Protein AF-A0A8T2IP07-F1 (afdb_monomer_lite)

pLDDT: mean 70.45, std 19.54, range [36.97, 92.62]

Structure (mmCIF, N/CA/C/O backbone):
data_AF-A0A8T2IP07-F1
#
_entry.id   AF-A0A8T2IP07-F1
#
loop_
_atom_site.group_PDB
_atom_site.id
_atom_site.type_symbol
_atom_site.label_atom_id
_atom_site.label_alt_id
_atom_site.label_comp_id
_atom_site.label_asym_id
_atom_site.label_entity_id
_atom_site.label_seq_id
_atom_site.pdbx_PDB_ins_code
_atom_site.Cartn_x
_atom_site.Cartn_y
_atom_site.Cartn_z
_atom_site.occupancy
_atom_site.B_iso_or_equiv
_atom_site.auth_seq_id
_atom_site.auth_comp_id
_atom_site.auth_asym_id
_atom_site.auth_atom_id
_atom_site.pdbx_PDB_model_num
ATOM 1 N N . MET A 1 1 ? 18.120 28.060 -35.073 1.00 44.91 1 MET A N 1
ATOM 2 C CA . MET A 1 1 ? 17.893 26.833 -34.276 1.00 44.91 1 MET A CA 1
ATOM 3 C C . MET A 1 1 ? 16.573 26.988 -33.531 1.00 44.91 1 MET A C 1
ATOM 5 O O . MET A 1 1 ? 16.529 27.730 -32.562 1.00 44.91 1 MET A O 1
ATOM 9 N N . SER A 1 2 ? 15.480 26.382 -34.005 1.00 44.22 2 SER A N 1
ATOM 10 C CA . SER A 1 2 ? 14.193 26.458 -33.293 1.00 44.22 2 SER A CA 1
ATOM 11 C C . SER A 1 2 ? 14.181 25.476 -32.127 1.00 44.22 2 SER A C 1
ATOM 13 O O . SER A 1 2 ? 14.273 24.265 -32.331 1.00 44.22 2 SER A O 1
ATOM 15 N N . ALA A 1 3 ? 14.050 25.999 -30.909 1.00 43.56 3 ALA A N 1
ATOM 16 C CA . ALA A 1 3 ? 13.814 25.207 -29.713 1.00 43.56 3 ALA A CA 1
ATOM 17 C C . ALA A 1 3 ? 12.486 24.447 -29.864 1.00 43.56 3 ALA A C 1
ATOM 19 O O . ALA A 1 3 ? 11.409 25.046 -29.919 1.00 43.56 3 ALA A O 1
ATOM 20 N N . LYS A 1 4 ? 12.551 23.113 -29.955 1.00 45.81 4 LYS A N 1
ATOM 21 C CA . LYS A 1 4 ? 11.360 22.266 -29.851 1.00 45.81 4 LYS A CA 1
ATOM 22 C C . LYS A 1 4 ? 10.812 22.426 -28.435 1.00 45.81 4 LYS A C 1
ATOM 24 O O . LYS A 1 4 ? 11.481 22.056 -27.472 1.00 45.81 4 LYS A O 1
ATOM 29 N N . ARG A 1 5 ? 9.610 22.998 -28.307 1.00 38.91 5 ARG A N 1
ATOM 30 C CA . ARG A 1 5 ? 8.894 23.042 -27.027 1.00 38.91 5 ARG A CA 1
ATOM 31 C C . ARG A 1 5 ? 8.779 21.609 -26.486 1.00 38.91 5 ARG A C 1
ATOM 33 O O . ARG A 1 5 ? 8.409 20.721 -27.259 1.00 38.91 5 ARG A O 1
ATOM 40 N N . PRO A 1 6 ? 9.113 21.362 -25.206 1.00 42.44 6 PRO A N 1
ATOM 41 C CA . PRO A 1 6 ? 8.939 20.044 -24.616 1.00 42.44 6 PRO A CA 1
ATOM 42 C C . PRO A 1 6 ? 7.466 19.626 -24.741 1.00 42.44 6 PRO A C 1
ATOM 44 O O . PRO A 1 6 ? 6.585 20.485 -24.633 1.00 42.44 6 PRO A O 1
ATOM 47 N N . PRO A 1 7 ? 7.182 18.336 -24.995 1.00 41.75 7 PRO A N 1
ATOM 48 C CA . PRO A 1 7 ? 5.811 17.862 -25.115 1.00 41.75 7 PRO A CA 1
ATOM 49 C C . PRO A 1 7 ? 5.027 18.216 -23.842 1.00 41.75 7 PRO A C 1
ATOM 51 O O . PRO A 1 7 ? 5.600 18.161 -22.745 1.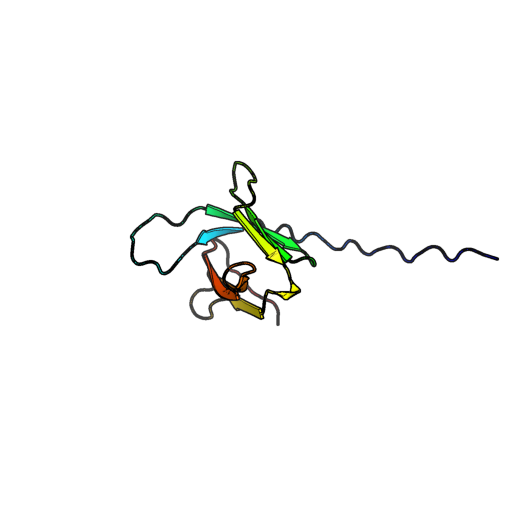00 41.75 7 PRO A O 1
ATOM 54 N N . PRO A 1 8 ? 3.733 18.572 -23.951 1.00 41.53 8 PRO A N 1
ATOM 55 C CA . PRO A 1 8 ? 2.909 18.837 -22.783 1.00 41.53 8 PRO A CA 1
ATOM 56 C C . PRO A 1 8 ? 2.932 17.591 -21.898 1.00 41.53 8 PRO A C 1
ATOM 58 O O . PRO A 1 8 ? 2.554 16.496 -22.324 1.00 41.53 8 PRO A O 1
ATOM 61 N N . ARG A 1 9 ? 3.436 17.737 -20.667 1.00 50.88 9 ARG A N 1
ATOM 62 C CA . ARG A 1 9 ? 3.369 16.667 -19.673 1.00 50.88 9 ARG A CA 1
ATOM 63 C C . ARG A 1 9 ? 1.884 16.427 -19.430 1.00 50.88 9 ARG A C 1
ATOM 65 O O . ARG A 1 9 ? 1.222 17.282 -18.848 1.00 50.88 9 ARG A O 1
ATOM 72 N N . ARG A 1 10 ? 1.359 15.300 -19.929 1.00 45.75 10 ARG A N 1
ATOM 73 C CA . ARG A 1 10 ? -0.006 14.853 -19.622 1.00 45.75 10 ARG A CA 1
ATOM 74 C C . ARG A 1 10 ? -0.193 14.959 -18.105 1.00 45.75 10 ARG A C 1
ATOM 76 O O . ARG A 1 10 ? 0.764 14.624 -17.394 1.00 45.75 10 ARG A O 1
ATOM 83 N N . PRO A 1 11 ? -1.350 15.417 -17.602 1.00 41.47 11 PRO A N 1
ATOM 84 C CA . PRO A 1 11 ? -1.594 15.417 -16.171 1.00 41.47 11 PRO A CA 1
ATOM 85 C C . PRO A 1 11 ? -1.394 13.975 -15.702 1.00 41.47 11 PRO A C 1
ATOM 87 O O . PRO A 1 11 ? -2.148 13.084 -16.082 1.00 41.47 11 PRO A O 1
ATOM 90 N N . ARG A 1 12 ? -0.305 13.711 -14.967 1.00 45.06 12 ARG A N 1
ATOM 91 C CA . ARG A 1 12 ? -0.153 12.456 -14.230 1.00 45.06 12 ARG A CA 1
ATOM 92 C C . ARG A 1 12 ? -1.137 12.609 -13.097 1.00 45.06 12 ARG A C 1
ATOM 94 O O . ARG A 1 12 ? -0.784 13.175 -12.067 1.00 45.06 12 ARG A O 1
ATOM 101 N N . THR A 1 13 ? -2.392 12.279 -13.378 1.00 40.81 13 THR A N 1
ATOM 102 C CA . THR A 1 13 ? -3.497 12.435 -12.450 1.00 40.81 13 THR A CA 1
ATOM 103 C C . THR A 1 13 ? -3.044 11.797 -11.151 1.00 40.81 13 THR A C 1
ATOM 105 O O . THR A 1 13 ? -2.725 10.610 -11.105 1.00 40.81 13 THR A O 1
ATOM 108 N N . MET A 1 14 ? -2.889 12.627 -10.125 1.00 38.34 14 MET A N 1
ATOM 109 C CA . MET A 1 14 ? -2.728 12.164 -8.764 1.00 38.34 14 MET A CA 1
ATOM 110 C C . MET A 1 14 ? -4.040 11.445 -8.487 1.00 38.34 14 MET A C 1
ATOM 112 O O . MET A 1 14 ? -5.086 12.085 -8.387 1.00 38.34 14 MET A O 1
ATOM 116 N N . ILE A 1 15 ? -4.024 10.116 -8.527 1.00 46.44 15 ILE A N 1
ATOM 117 C CA . ILE A 1 15 ? -5.192 9.334 -8.167 1.00 46.44 15 ILE A CA 1
ATOM 118 C C . ILE A 1 15 ? -5.252 9.428 -6.639 1.00 46.44 15 ILE A C 1
ATOM 120 O O . ILE A 1 15 ? -4.721 8.594 -5.909 1.00 46.44 15 ILE A O 1
ATOM 124 N N . ASN A 1 16 ? -5.829 10.530 -6.156 1.00 36.97 16 ASN A N 1
ATOM 125 C CA . ASN A 1 16 ? -6.137 10.743 -4.748 1.00 36.97 16 ASN A CA 1
ATOM 126 C C . ASN A 1 16 ? -7.334 9.856 -4.401 1.00 36.97 16 ASN A C 1
ATOM 128 O O . ASN A 1 16 ? -8.471 10.308 -4.301 1.00 36.97 16 ASN A O 1
ATOM 132 N N . ILE A 1 17 ? -7.071 8.556 -4.293 1.00 49.59 17 ILE A N 1
ATOM 133 C CA . ILE A 1 17 ? -8.010 7.579 -3.760 1.00 49.59 17 ILE A CA 1
ATOM 134 C C . ILE A 1 17 ? -7.902 7.654 -2.234 1.00 49.59 17 ILE A C 1
ATOM 136 O O . ILE A 1 17 ? -7.147 6.924 -1.603 1.00 49.59 17 ILE A O 1
ATOM 140 N N . THR A 1 18 ? -8.658 8.572 -1.630 1.00 41.03 18 THR A N 1
ATOM 141 C CA . THR A 1 18 ? -8.853 8.603 -0.176 1.00 41.03 18 THR A CA 1
ATOM 142 C C . THR A 1 18 ? -9.772 7.447 0.204 1.00 41.03 18 THR A C 1
ATOM 144 O O . THR A 1 18 ? -10.994 7.584 0.231 1.00 41.03 18 THR A O 1
ATOM 147 N N . LEU A 1 19 ? -9.190 6.282 0.461 1.00 50.09 19 LEU A N 1
ATOM 148 C CA . LEU A 1 19 ? -9.900 5.186 1.109 1.00 50.09 19 LEU A CA 1
ATOM 149 C C . LEU A 1 19 ? -9.591 5.275 2.590 1.00 50.09 19 LEU A C 1
ATOM 151 O O . LEU A 1 19 ? -8.427 5.367 2.965 1.00 50.09 19 LEU A O 1
ATOM 155 N N . VAL A 1 20 ? -10.647 5.253 3.395 1.00 46.81 20 VAL A N 1
ATOM 156 C CA . VAL A 1 20 ? -10.576 5.089 4.839 1.00 46.81 20 VAL A CA 1
ATOM 157 C C . VAL A 1 20 ? -10.740 3.607 5.114 1.00 46.81 20 VAL A C 1
ATOM 159 O O . VAL A 1 20 ? -11.812 3.059 4.877 1.00 46.81 20 VAL A O 1
ATOM 162 N N . ILE A 1 21 ? -9.653 2.966 5.523 1.00 50.50 21 ILE A N 1
ATOM 163 C CA . ILE A 1 21 ? -9.515 1.511 5.439 1.00 50.50 21 ILE A CA 1
ATOM 164 C C . ILE A 1 21 ? -8.934 0.961 6.732 1.00 50.50 21 ILE A C 1
ATOM 166 O O . ILE A 1 21 ? -7.994 1.540 7.274 1.00 50.50 21 ILE A O 1
ATOM 170 N N . GLY A 1 22 ? -9.513 -0.127 7.240 1.00 45.12 22 GLY A N 1
ATOM 171 C CA . GLY A 1 22 ? -9.015 -0.799 8.438 1.00 45.12 22 GLY A CA 1
ATOM 172 C C . GLY A 1 22 ? -7.737 -1.580 8.136 1.00 45.12 22 GLY A C 1
ATOM 173 O O . GLY A 1 22 ? -7.729 -2.412 7.230 1.00 45.12 22 GLY A O 1
ATOM 174 N N . TRP A 1 23 ? -6.656 -1.324 8.878 1.00 47.09 23 TRP A N 1
ATOM 175 C CA . TRP A 1 23 ? -5.408 -2.083 8.753 1.00 47.09 23 TRP A CA 1
ATOM 176 C C . TRP A 1 23 ? -5.443 -3.350 9.616 1.00 47.09 23 TRP A C 1
ATOM 178 O O . TRP A 1 23 ? -5.300 -3.282 10.837 1.00 47.09 23 TRP A O 1
ATOM 188 N N . HIS A 1 24 ? -5.607 -4.518 8.990 1.00 45.22 24 HIS A N 1
ATOM 189 C CA . HIS A 1 24 ? -5.396 -5.804 9.659 1.00 45.22 24 HIS A CA 1
ATOM 190 C C . HIS A 1 24 ? -3.908 -6.170 9.607 1.00 45.22 24 HIS A C 1
ATOM 192 O O . HIS A 1 24 ? -3.440 -6.842 8.688 1.00 45.22 24 HIS A O 1
ATOM 198 N N . ILE A 1 25 ? -3.146 -5.768 10.624 1.00 48.34 25 ILE A N 1
ATOM 199 C CA . ILE A 1 25 ? -1.897 -6.467 10.928 1.00 48.34 25 ILE A CA 1
ATOM 200 C C . ILE A 1 25 ? -2.317 -7.794 11.554 1.00 48.34 25 ILE A C 1
ATOM 202 O O . ILE A 1 25 ? -2.963 -7.797 12.600 1.00 48.34 25 ILE A O 1
ATOM 206 N N . LYS A 1 26 ? -1.941 -8.940 10.977 1.00 42.53 26 LYS A N 1
ATOM 207 C CA . LYS A 1 26 ? -1.919 -10.197 11.743 1.00 42.53 26 LYS A CA 1
ATOM 208 C C . LYS A 1 26 ? -0.813 -10.105 12.807 1.00 42.53 26 LYS A C 1
ATOM 210 O O . LYS A 1 26 ? 0.256 -10.685 12.670 1.00 42.53 26 LYS A O 1
ATOM 215 N N . LYS A 1 27 ? -1.077 -9.341 13.864 1.00 40.75 27 LYS A N 1
ATOM 216 C CA . LYS A 1 27 ? -0.595 -9.580 15.220 1.00 40.75 27 LYS A CA 1
ATOM 217 C C . LYS A 1 27 ? -1.853 -9.868 16.026 1.00 40.75 27 LYS A C 1
ATOM 219 O O . LYS A 1 27 ? -2.838 -9.149 15.929 1.00 40.75 27 LYS A O 1
ATOM 224 N N . SER A 1 28 ? -1.852 -10.990 16.716 1.00 36.97 28 SER A N 1
ATOM 225 C CA . SER A 1 28 ? -2.952 -11.537 17.504 1.00 36.97 28 SER A CA 1
ATOM 226 C C . SER A 1 28 ? -3.270 -10.690 18.743 1.00 36.97 28 SER A C 1
ATOM 228 O O . SER A 1 28 ? -3.163 -11.184 19.858 1.00 36.97 28 SER A O 1
ATOM 230 N N . GLU A 1 29 ? -3.637 -9.422 18.579 1.00 39.50 29 GLU A N 1
ATOM 231 C CA . GLU A 1 29 ? -4.065 -8.550 19.675 1.00 39.50 29 GLU A CA 1
ATOM 232 C C . GLU A 1 29 ? -5.233 -7.699 19.171 1.00 39.50 29 GLU A C 1
ATOM 234 O O . GLU A 1 29 ? -5.098 -6.990 18.180 1.00 39.50 29 GLU A O 1
ATOM 239 N N . GLY A 1 30 ? -6.403 -7.823 19.807 1.00 41.59 30 GLY A N 1
ATOM 240 C CA . GLY A 1 30 ? -7.692 -7.244 19.399 1.00 41.59 30 GLY A CA 1
ATOM 241 C C . GLY A 1 30 ? -7.779 -5.712 19.449 1.00 41.59 30 GLY A C 1
ATOM 242 O O . GLY A 1 30 ? -8.694 -5.161 20.058 1.00 41.59 30 GLY A O 1
ATOM 243 N N . GLN A 1 31 ? -6.836 -5.013 18.820 1.00 46.84 31 GLN A N 1
ATOM 244 C CA . GLN A 1 31 ? -6.856 -3.570 18.625 1.00 46.84 31 GLN A CA 1
ATOM 245 C C . GLN A 1 31 ? -7.777 -3.186 17.464 1.00 46.84 31 GLN A C 1
ATOM 247 O O . GLN A 1 31 ? -7.784 -3.813 16.405 1.00 46.84 31 GLN A O 1
ATOM 252 N N . LYS A 1 32 ? -8.552 -2.113 17.668 1.00 54.12 32 LYS A N 1
ATOM 253 C CA . LYS A 1 32 ? -9.368 -1.488 16.621 1.00 54.12 32 LYS A CA 1
ATOM 254 C C . LYS A 1 32 ? -8.469 -1.094 15.451 1.00 54.12 32 LYS A C 1
ATOM 256 O O . LYS A 1 32 ? -7.498 -0.368 15.645 1.00 54.12 32 LYS A O 1
ATOM 261 N N . THR A 1 33 ? -8.825 -1.532 14.249 1.00 62.41 33 THR A N 1
ATOM 262 C CA . THR A 1 33 ? -8.115 -1.182 13.018 1.00 62.41 33 THR A CA 1
ATOM 263 C C . THR A 1 33 ? -8.137 0.341 12.818 1.00 62.41 33 THR A C 1
ATOM 265 O O . THR A 1 33 ? -9.230 0.911 12.699 1.00 62.41 33 THR A O 1
ATOM 268 N N . PRO A 1 34 ? -6.980 1.029 12.799 1.00 72.31 34 PRO A N 1
ATOM 269 C CA . PRO A 1 34 ? -6.941 2.473 12.612 1.00 72.31 34 PRO A CA 1
ATOM 270 C C . PRO A 1 34 ? -7.397 2.836 11.196 1.00 72.31 34 PRO A C 1
ATOM 272 O O . PRO A 1 34 ? -7.116 2.120 10.236 1.00 72.31 34 PRO A O 1
ATOM 275 N N . LYS A 1 35 ? -8.120 3.953 11.085 1.00 80.06 35 LYS A N 1
ATOM 276 C CA . 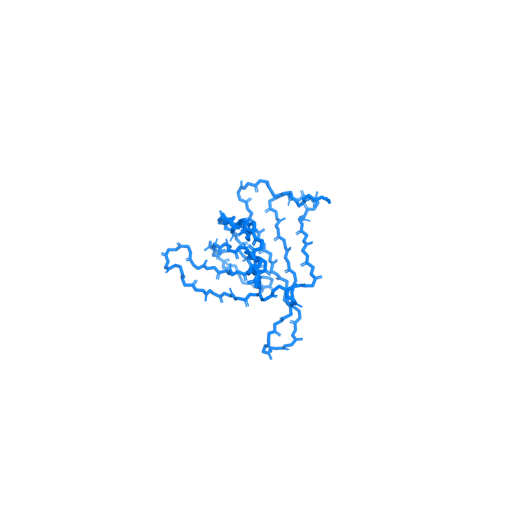LYS A 1 35 ? -8.538 4.543 9.811 1.00 80.06 35 LYS A CA 1
ATOM 277 C C . LYS A 1 35 ? -7.337 5.261 9.201 1.00 80.06 35 LYS A C 1
ATOM 279 O O . LYS A 1 35 ? -6.791 6.141 9.849 1.00 80.06 35 LYS A O 1
ATOM 284 N N . VAL A 1 36 ? -6.959 4.924 7.972 1.00 83.75 36 VAL A N 1
ATOM 285 C CA . VAL A 1 36 ? -5.846 5.572 7.247 1.00 83.75 36 VAL A CA 1
ATOM 286 C C . VAL A 1 36 ? -6.317 6.209 5.946 1.00 83.75 36 VAL A C 1
ATOM 288 O O . VAL A 1 36 ? -7.381 5.860 5.459 1.00 83.75 36 VAL A O 1
ATOM 291 N N . GLU A 1 37 ? -5.546 7.139 5.389 1.00 84.06 37 GLU A N 1
ATOM 292 C CA . GLU A 1 37 ? -5.708 7.677 4.036 1.00 84.06 37 GLU A CA 1
ATOM 293 C C . GLU A 1 37 ? -4.598 7.133 3.134 1.00 84.06 37 GLU A C 1
ATOM 295 O O . GLU A 1 37 ? -3.422 7.192 3.490 1.00 84.06 37 GLU A O 1
ATOM 300 N N . LEU A 1 38 ? -4.955 6.640 1.947 1.00 85.06 38 LEU A N 1
ATOM 301 C CA . LEU A 1 38 ? -3.981 6.287 0.917 1.00 85.06 38 LEU A CA 1
ATOM 302 C C . LEU A 1 38 ? -3.808 7.426 -0.089 1.00 85.06 38 LEU A C 1
ATOM 304 O O . LEU A 1 38 ? -4.772 7.988 -0.595 1.00 85.06 38 LEU A O 1
ATOM 308 N N . GLN A 1 39 ? -2.562 7.734 -0.433 1.00 86.00 39 GLN A N 1
ATOM 309 C CA . GLN A 1 39 ? -2.226 8.570 -1.583 1.00 86.00 39 GLN A CA 1
ATOM 310 C C . GLN A 1 39 ? -1.414 7.748 -2.570 1.00 86.00 39 GLN A C 1
ATOM 312 O O . GLN A 1 39 ? -0.285 7.348 -2.279 1.00 86.00 39 GLN A O 1
ATOM 317 N N . ILE A 1 40 ? -1.993 7.502 -3.743 1.00 85.94 40 ILE A N 1
ATOM 318 C CA . ILE A 1 40 ? -1.408 6.647 -4.771 1.00 85.94 40 ILE A CA 1
ATOM 319 C C . ILE A 1 40 ? -0.908 7.524 -5.915 1.00 85.94 40 ILE A C 1
ATOM 321 O O . ILE A 1 40 ? -1.611 8.381 -6.452 1.00 85.94 40 ILE A O 1
ATOM 325 N N . SER A 1 41 ? 0.342 7.311 -6.302 1.00 85.25 41 SER A N 1
ATOM 326 C CA . SER A 1 41 ? 0.967 8.005 -7.418 1.00 85.25 41 SER A CA 1
ATOM 327 C C . SER A 1 41 ? 1.890 7.065 -8.178 1.00 85.25 41 SER A C 1
ATOM 329 O O . SER A 1 41 ? 2.266 5.995 -7.708 1.00 85.25 41 SER A O 1
ATOM 331 N N . ILE A 1 42 ? 2.362 7.528 -9.328 1.00 84.06 42 ILE A N 1
ATOM 332 C CA . ILE A 1 42 ? 3.422 6.861 -10.091 1.00 84.06 42 ILE A CA 1
ATOM 333 C C . ILE A 1 42 ? 4.767 6.745 -9.346 1.00 84.06 42 ILE A C 1
ATOM 335 O O . ILE A 1 42 ? 5.678 6.085 -9.833 1.00 84.06 42 ILE A O 1
ATOM 339 N N . TYR A 1 43 ? 4.931 7.419 -8.204 1.00 89.56 43 TYR A N 1
ATOM 340 C CA . TYR A 1 43 ? 6.131 7.312 -7.374 1.00 89.56 43 TYR A CA 1
ATOM 341 C C . TYR A 1 43 ? 5.981 6.248 -6.282 1.00 89.56 43 TYR A C 1
ATOM 343 O O . TYR A 1 43 ? 6.985 5.771 -5.751 1.00 89.56 43 TYR A O 1
ATOM 351 N N . GLY A 1 44 ? 4.746 5.859 -5.957 1.00 90.38 44 GLY A N 1
ATOM 352 C CA . GLY A 1 44 ? 4.443 4.921 -4.886 1.00 90.38 44 GLY A CA 1
ATOM 353 C C . GLY A 1 44 ? 3.150 5.249 -4.148 1.00 90.38 44 GLY A C 1
ATOM 354 O O . GLY A 1 44 ? 2.343 6.069 -4.601 1.00 90.38 44 GLY A O 1
ATOM 355 N N . VAL A 1 45 ? 2.994 4.608 -2.993 1.00 91.12 45 VAL A N 1
ATOM 356 C CA . VAL A 1 45 ? 1.837 4.710 -2.102 1.00 91.12 45 VAL A CA 1
ATOM 357 C C . VAL A 1 45 ? 2.275 5.322 -0.776 1.00 91.12 45 VAL A C 1
ATOM 359 O O . VAL A 1 45 ? 3.200 4.824 -0.135 1.00 91.12 45 VAL A O 1
ATOM 362 N N . LYS A 1 46 ? 1.601 6.387 -0.344 1.00 90.94 46 LYS A N 1
ATOM 363 C CA . LYS A 1 46 ? 1.727 6.920 1.016 1.00 90.94 46 LYS A CA 1
ATOM 364 C C . LYS A 1 46 ? 0.502 6.534 1.828 1.00 90.94 46 LYS A C 1
ATOM 366 O O . LYS A 1 46 ? -0.614 6.622 1.325 1.00 90.94 46 LYS A O 1
ATOM 371 N N . ILE A 1 47 ? 0.731 6.143 3.073 1.00 89.06 47 ILE A N 1
ATOM 372 C CA . ILE A 1 47 ? -0.300 5.864 4.068 1.00 89.06 47 ILE A CA 1
ATOM 373 C C . ILE A 1 47 ? -0.232 6.990 5.089 1.00 89.06 47 ILE A C 1
ATOM 375 O O . ILE A 1 47 ? 0.835 7.219 5.662 1.00 89.06 47 ILE A O 1
ATOM 379 N N . LEU A 1 48 ? -1.336 7.702 5.288 1.00 87.62 48 LEU A N 1
ATOM 380 C CA . LEU A 1 48 ? -1.395 8.868 6.155 1.00 87.62 48 LEU A CA 1
ATOM 381 C C . LEU A 1 48 ? -2.454 8.718 7.245 1.00 87.62 48 LEU A C 1
ATOM 383 O O . LEU A 1 48 ? -3.484 8.077 7.038 1.00 87.62 48 LEU A O 1
ATOM 387 N N . GLU A 1 49 ? -2.234 9.374 8.378 1.00 88.81 49 GLU A N 1
ATOM 388 C CA . GLU A 1 49 ? -3.279 9.594 9.376 1.00 88.81 49 GLU A CA 1
ATOM 389 C C . GLU A 1 49 ? -4.312 10.598 8.812 1.00 88.81 49 GLU A C 1
ATOM 391 O O . GLU A 1 49 ? -3.938 11.716 8.435 1.00 88.81 49 GLU A O 1
ATOM 396 N N . PRO A 1 50 ? -5.617 10.267 8.740 1.00 83.00 50 PRO A N 1
ATOM 397 C CA . PRO A 1 50 ? -6.600 11.078 8.020 1.00 83.00 50 PRO A CA 1
ATOM 398 C C . PRO A 1 50 ? -6.751 12.508 8.538 1.00 83.00 50 PRO A C 1
ATOM 400 O O . PRO A 1 50 ? -7.051 13.410 7.750 1.00 83.00 50 PRO A O 1
ATOM 403 N N . LYS A 1 51 ? -6.570 12.718 9.850 1.00 84.69 51 LYS A N 1
ATOM 404 C CA . LYS A 1 51 ? -6.755 14.025 10.498 1.00 84.69 51 LYS A CA 1
ATOM 405 C C . LYS A 1 51 ? -5.521 14.911 10.386 1.00 84.69 51 LYS A C 1
ATOM 407 O O . LYS A 1 51 ? -5.635 16.055 9.964 1.00 84.69 51 LYS A O 1
ATOM 412 N N . THR A 1 52 ? -4.358 14.393 10.773 1.00 91.06 52 THR A N 1
ATOM 413 C CA . THR A 1 52 ? -3.109 15.169 10.826 1.00 91.06 52 THR A CA 1
ATOM 414 C C . THR A 1 52 ? -2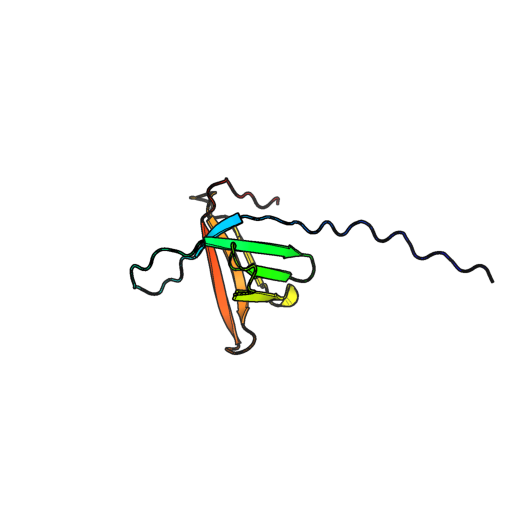.391 15.216 9.482 1.00 91.06 52 THR A C 1
ATOM 416 O O . THR A 1 52 ? -1.523 16.063 9.292 1.00 91.06 52 THR A O 1
ATOM 419 N N . LYS A 1 53 ? -2.749 14.322 8.546 1.00 86.31 53 LYS A N 1
ATOM 420 C CA . LYS A 1 53 ? -2.007 14.068 7.301 1.00 86.31 53 LYS A CA 1
ATOM 421 C C . LYS A 1 53 ? -0.549 13.678 7.557 1.00 86.31 53 LYS A C 1
ATOM 423 O O . LYS A 1 53 ? 0.308 13.866 6.696 1.00 86.31 53 LYS A O 1
ATOM 428 N N . GLU A 1 54 ? -0.263 13.133 8.736 1.00 92.38 54 GLU A N 1
ATOM 429 C CA . GLU A 1 54 ? 1.047 12.583 9.060 1.00 92.38 54 GLU A CA 1
ATOM 430 C C . GLU A 1 54 ? 1.304 11.337 8.215 1.00 92.38 54 GLU A C 1
ATOM 432 O O . GLU A 1 54 ? 0.419 10.498 8.065 1.00 92.38 54 GLU A O 1
ATOM 437 N N . ILE A 1 55 ? 2.506 11.213 7.650 1.00 90.25 55 ILE A N 1
ATOM 438 C CA . ILE A 1 55 ? 2.887 10.057 6.835 1.00 90.25 55 ILE A CA 1
ATOM 439 C C . ILE A 1 55 ? 3.296 8.918 7.770 1.00 90.25 55 ILE A C 1
ATOM 441 O O . ILE A 1 55 ? 4.384 8.942 8.335 1.00 90.25 55 ILE A O 1
ATOM 445 N N . LEU A 1 56 ? 2.444 7.900 7.869 1.00 89.44 56 LEU A N 1
ATOM 446 C CA . LEU A 1 56 ? 2.695 6.686 8.647 1.00 89.44 56 LEU A CA 1
ATOM 447 C C . LEU A 1 56 ? 3.626 5.730 7.892 1.00 89.44 56 LEU A C 1
ATOM 449 O O . LEU A 1 56 ? 4.553 5.162 8.462 1.00 89.44 56 LEU A O 1
ATOM 453 N N . HIS A 1 57 ? 3.400 5.573 6.583 1.00 89.69 57 HIS A N 1
ATOM 454 C CA . HIS A 1 57 ? 4.239 4.746 5.716 1.00 89.69 57 HIS A CA 1
ATOM 455 C C . HIS A 1 57 ? 4.404 5.366 4.329 1.00 89.69 57 HIS A C 1
ATOM 457 O O . HIS A 1 57 ? 3.485 5.978 3.782 1.00 89.69 57 HIS A O 1
ATOM 463 N N . ASN A 1 58 ? 5.579 5.162 3.734 1.00 92.19 58 ASN A N 1
ATOM 464 C CA . ASN A 1 58 ? 5.907 5.624 2.390 1.00 92.19 58 ASN A CA 1
ATOM 465 C C . ASN A 1 58 ? 6.521 4.481 1.572 1.00 92.19 58 ASN A C 1
ATOM 467 O O . ASN A 1 58 ? 7.708 4.174 1.689 1.00 92.19 58 ASN A O 1
ATOM 471 N N . CYS A 1 59 ? 5.696 3.849 0.744 1.00 91.81 59 CYS A N 1
ATOM 472 C CA . CYS A 1 59 ? 6.054 2.692 -0.063 1.00 91.81 59 CYS A CA 1
ATOM 473 C C . CYS A 1 59 ? 6.402 3.140 -1.486 1.00 91.81 59 CYS A C 1
ATOM 475 O O . CYS A 1 59 ? 5.524 3.497 -2.269 1.00 91.81 59 CYS A O 1
ATOM 477 N N . GLN A 1 60 ? 7.688 3.111 -1.838 1.00 92.62 60 GLN A N 1
ATOM 478 C CA . GLN A 1 60 ? 8.147 3.451 -3.188 1.00 92.62 60 GLN A CA 1
ATOM 479 C C . GLN A 1 60 ? 7.662 2.417 -4.211 1.00 92.62 60 GLN A C 1
ATOM 481 O O . GLN A 1 60 ? 7.740 1.216 -3.959 1.00 92.62 60 GLN A O 1
ATOM 486 N N . LEU A 1 61 ? 7.230 2.873 -5.393 1.00 91.56 61 LEU A N 1
ATOM 487 C CA . LEU A 1 61 ? 6.605 2.009 -6.404 1.00 91.56 61 LEU A CA 1
ATOM 488 C C . LEU A 1 61 ? 7.484 0.811 -6.794 1.00 91.56 61 LEU A C 1
ATOM 490 O O . LEU A 1 61 ? 6.993 -0.305 -6.868 1.00 91.56 61 LEU A O 1
ATOM 494 N N . HIS A 1 62 ? 8.792 1.018 -6.969 1.00 91.31 62 HIS A N 1
ATOM 495 C CA . HIS A 1 62 ? 9.731 -0.045 -7.359 1.00 91.31 62 HIS A CA 1
ATOM 496 C C . HIS A 1 62 ? 9.933 -1.132 -6.288 1.00 91.31 62 HIS A C 1
ATOM 498 O O . HIS A 1 62 ? 10.597 -2.132 -6.545 1.00 91.31 62 HIS A O 1
ATOM 504 N N . ARG A 1 63 ? 9.414 -0.925 -5.073 1.00 91.88 63 ARG A N 1
ATOM 505 C CA . ARG A 1 63 ? 9.458 -1.896 -3.971 1.00 91.88 63 ARG A CA 1
ATOM 506 C C . ARG A 1 63 ? 8.130 -2.603 -3.767 1.00 91.88 63 ARG A C 1
ATOM 508 O O . ARG A 1 63 ? 8.078 -3.575 -3.014 1.00 91.88 63 ARG A O 1
ATOM 515 N N . ILE A 1 64 ? 7.071 -2.121 -4.410 1.00 91.88 64 ILE A N 1
ATOM 516 C CA . ILE A 1 64 ? 5.776 -2.781 -4.419 1.00 91.88 64 ILE A CA 1
ATOM 517 C C . ILE A 1 64 ? 5.865 -3.908 -5.444 1.00 91.88 64 ILE A C 1
ATOM 519 O O . ILE A 1 64 ? 6.082 -3.686 -6.629 1.00 91.88 64 ILE A O 1
ATOM 523 N N . SER A 1 65 ? 5.759 -5.129 -4.939 1.00 91.06 65 SER A N 1
ATOM 524 C CA . SER A 1 65 ? 5.946 -6.364 -5.706 1.00 91.06 65 SER A CA 1
ATOM 525 C C . SER A 1 65 ? 4.633 -6.981 -6.178 1.00 91.06 65 SER A C 1
ATOM 527 O O . SER A 1 65 ? 4.625 -7.724 -7.152 1.00 91.06 65 SER A O 1
ATOM 529 N N . PHE A 1 66 ? 3.529 -6.683 -5.492 1.00 87.81 66 PHE A N 1
ATOM 530 C CA . PHE A 1 66 ? 2.223 -7.261 -5.784 1.00 87.81 66 PHE A CA 1
ATOM 531 C C . PHE A 1 66 ? 1.110 -6.350 -5.269 1.00 87.81 66 PHE A C 1
ATOM 533 O O . PHE A 1 66 ? 1.277 -5.731 -4.217 1.00 87.81 66 PHE A O 1
ATOM 540 N N . CYS A 1 67 ? -0.017 -6.298 -5.972 1.00 85.56 67 CYS A N 1
ATOM 541 C CA . CYS A 1 67 ? -1.274 -5.748 -5.476 1.00 85.56 67 CYS A CA 1
ATOM 542 C C . CYS A 1 67 ? -2.434 -6.650 -5.908 1.00 85.56 67 CYS A C 1
ATOM 544 O O . CYS A 1 67 ? -2.393 -7.227 -6.992 1.00 85.56 67 CYS A O 1
ATOM 546 N N . ALA A 1 68 ? -3.436 -6.795 -5.045 1.00 81.88 68 ALA A N 1
ATOM 547 C CA . ALA A 1 68 ? -4.622 -7.596 -5.323 1.00 81.88 68 ALA A CA 1
ATOM 548 C C . ALA A 1 68 ? -5.819 -7.109 -4.508 1.00 81.88 68 ALA A C 1
ATOM 550 O O . ALA A 1 68 ? -5.676 -6.718 -3.347 1.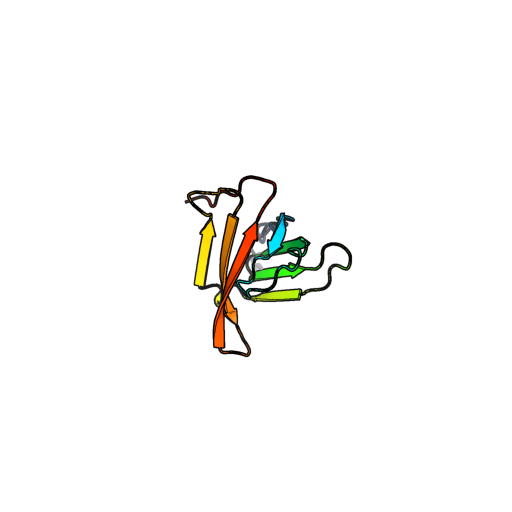00 81.88 68 ALA A O 1
ATOM 551 N N . ASP A 1 69 ? -6.994 -7.173 -5.112 1.00 81.88 69 ASP A N 1
ATOM 552 C CA . ASP A 1 69 ? -8.276 -7.219 -4.428 1.00 81.88 69 ASP A CA 1
ATOM 553 C C . ASP A 1 69 ? -8.588 -8.655 -3.970 1.00 81.88 69 ASP A C 1
ATOM 555 O O . ASP A 1 69 ? -8.064 -9.636 -4.511 1.00 81.88 69 ASP A O 1
ATOM 559 N N . ASP A 1 70 ? -9.415 -8.800 -2.936 1.00 80.38 70 ASP A N 1
ATOM 560 C CA . ASP A 1 70 ? -9.871 -10.121 -2.504 1.00 80.38 70 A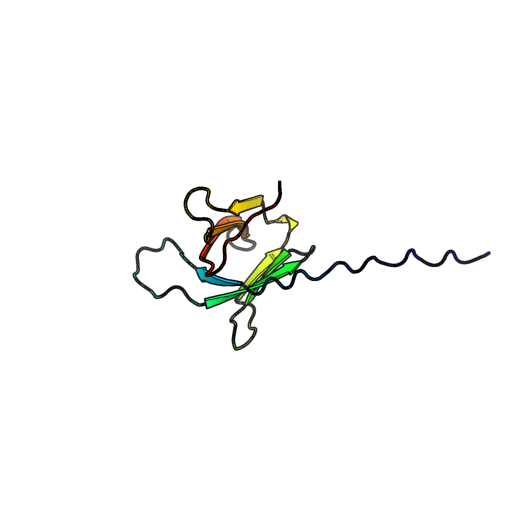SP A CA 1
ATOM 561 C C . ASP A 1 70 ? -11.073 -10.588 -3.341 1.00 80.38 70 ASP A C 1
ATOM 563 O O . ASP A 1 70 ? -12.058 -9.872 -3.533 1.00 80.38 70 ASP A O 1
ATOM 567 N N . LYS A 1 71 ? -11.006 -11.831 -3.834 1.00 76.12 71 LYS A N 1
ATOM 568 C CA . LYS A 1 71 ? -12.046 -12.411 -4.702 1.00 76.12 71 LYS A CA 1
ATOM 569 C C . LYS A 1 71 ? -13.356 -12.700 -3.968 1.00 76.12 71 LYS A C 1
ATOM 571 O O . LYS A 1 71 ? -14.402 -12.795 -4.608 1.00 76.12 71 LYS A O 1
ATOM 576 N N . THR A 1 72 ? -13.291 -12.901 -2.656 1.00 79.94 72 THR A N 1
ATOM 577 C CA . THR A 1 72 ? -14.431 -13.241 -1.797 1.00 79.94 72 THR A CA 1
ATOM 578 C C . THR A 1 72 ? -15.003 -12.018 -1.087 1.00 79.94 72 THR A C 1
ATOM 580 O O . THR A 1 72 ? -16.215 -11.953 -0.891 1.00 79.94 72 THR A O 1
ATOM 583 N N . ASP A 1 73 ? -14.170 -11.018 -0.785 1.00 78.88 73 ASP A N 1
ATOM 584 C CA . ASP A 1 73 ? -14.582 -9.742 -0.207 1.00 78.88 73 ASP A CA 1
ATOM 585 C C . ASP A 1 73 ? -14.019 -8.555 -1.001 1.00 78.88 73 ASP A C 1
ATOM 587 O O . ASP A 1 73 ? -12.913 -8.073 -0.764 1.00 78.88 73 ASP A O 1
ATOM 591 N N . LYS A 1 74 ? -14.840 -8.013 -1.908 1.00 77.75 74 LYS A N 1
ATOM 592 C CA . LYS A 1 74 ? -14.489 -6.873 -2.778 1.00 77.75 74 LYS A CA 1
ATOM 593 C C . LYS A 1 74 ? -14.144 -5.587 -2.022 1.00 77.75 74 LYS A C 1
ATOM 595 O O . LYS A 1 74 ? -13.805 -4.587 -2.643 1.00 77.75 74 LYS A O 1
ATOM 600 N N . ARG A 1 75 ? -14.296 -5.552 -0.701 1.00 77.88 75 ARG A N 1
ATOM 601 C CA . ARG A 1 75 ? -13.882 -4.423 0.137 1.00 77.88 75 ARG A CA 1
ATOM 602 C C . ARG A 1 75 ? -12.396 -4.466 0.459 1.00 77.88 75 ARG A C 1
ATOM 604 O O . ARG A 1 75 ? -11.812 -3.431 0.777 1.00 77.88 75 ARG A O 1
ATOM 611 N N . ILE A 1 76 ? -11.782 -5.642 0.365 1.00 80.38 76 ILE A N 1
ATOM 612 C CA . ILE A 1 76 ? -10.392 -5.840 0.735 1.00 80.38 76 ILE A CA 1
ATOM 613 C C . ILE A 1 76 ? -9.480 -5.499 -0.439 1.00 80.38 76 ILE A C 1
ATOM 615 O O . ILE A 1 76 ? -9.591 -6.045 -1.535 1.00 80.38 76 ILE A O 1
ATOM 619 N N . PHE A 1 77 ? -8.526 -4.620 -0.165 1.00 81.94 77 PHE A N 1
ATOM 620 C CA . PHE A 1 77 ? -7.419 -4.278 -1.041 1.00 81.94 77 PHE A CA 1
ATOM 621 C C . PHE A 1 77 ? -6.099 -4.617 -0.355 1.00 81.94 77 PHE A C 1
ATOM 623 O O . PHE A 1 77 ? -5.917 -4.358 0.836 1.00 81.94 77 PHE A O 1
ATOM 630 N N . THR A 1 78 ? -5.153 -5.169 -1.107 1.00 84.00 78 THR A N 1
ATOM 631 C CA . THR A 1 78 ? -3.847 -5.564 -0.587 1.00 84.00 78 THR A CA 1
ATOM 632 C C . THR A 1 78 ? -2.708 -5.139 -1.499 1.00 84.00 78 THR A C 1
ATOM 634 O O . THR A 1 78 ? -2.842 -5.116 -2.724 1.00 84.00 78 THR A O 1
ATOM 637 N N . PHE A 1 79 ? -1.552 -4.844 -0.905 1.00 87.88 79 PHE A N 1
ATOM 638 C CA . PHE A 1 79 ? -0.292 -4.789 -1.638 1.00 87.88 79 PHE A CA 1
ATOM 639 C C . PHE A 1 79 ? 0.875 -5.316 -0.804 1.00 87.88 79 PHE A C 1
ATOM 641 O O . PHE A 1 79 ? 0.876 -5.242 0.423 1.00 87.88 79 PHE A O 1
ATOM 648 N N . ILE A 1 80 ? 1.895 -5.841 -1.479 1.00 86.38 80 ILE A N 1
ATOM 649 C CA . ILE A 1 80 ? 3.131 -6.320 -0.860 1.00 86.38 80 ILE A CA 1
ATOM 650 C C . ILE A 1 80 ? 4.255 -5.354 -1.204 1.00 86.38 80 ILE A C 1
ATOM 652 O O . ILE A 1 80 ? 4.615 -5.216 -2.375 1.00 86.38 80 ILE A O 1
ATOM 656 N N . CYS A 1 81 ? 4.848 -4.730 -0.189 1.00 90.31 81 CYS A N 1
ATOM 657 C CA . CYS A 1 81 ? 5.998 -3.846 -0.341 1.00 90.31 81 CYS A CA 1
ATOM 658 C C . CYS A 1 81 ? 7.216 -4.414 0.381 1.00 90.31 81 CYS A C 1
ATOM 660 O O . CYS A 1 81 ? 7.123 -4.898 1.508 1.00 90.31 81 CYS A O 1
ATOM 662 N N . LYS A 1 82 ? 8.375 -4.323 -0.265 1.00 89.50 82 LYS A N 1
ATOM 663 C CA . LYS A 1 82 ? 9.658 -4.624 0.356 1.00 89.50 82 LYS A CA 1
ATOM 664 C C . LYS A 1 82 ? 10.099 -3.452 1.231 1.00 89.50 82 LYS A C 1
ATOM 666 O O . LYS A 1 82 ? 10.292 -2.339 0.739 1.00 89.50 82 LYS A O 1
ATOM 671 N N . ASP A 1 83 ? 10.224 -3.705 2.524 1.00 85.31 83 ASP A N 1
ATOM 672 C CA . ASP A 1 83 ? 10.618 -2.705 3.508 1.00 85.31 83 ASP A CA 1
ATOM 673 C C . ASP A 1 83 ? 12.103 -2.325 3.377 1.00 85.31 83 ASP A C 1
ATOM 675 O O . ASP A 1 83 ? 12.949 -3.179 3.098 1.00 85.31 83 ASP A O 1
ATOM 679 N N . SER A 1 84 ? 12.419 -1.036 3.563 1.00 81.44 84 SER A N 1
ATOM 680 C CA . SER A 1 84 ? 13.793 -0.513 3.420 1.00 81.44 84 SER A CA 1
ATOM 681 C C . SER A 1 84 ? 14.740 -1.075 4.455 1.00 81.44 84 SER A C 1
ATOM 683 O O . SER A 1 84 ? 15.911 -1.292 4.165 1.00 81.44 84 SER A O 1
ATOM 685 N N . GLU A 1 85 ? 14.238 -1.174 5.679 1.00 82.81 85 GLU A N 1
ATOM 686 C CA . GLU A 1 85 ? 15.059 -1.291 6.871 1.00 82.81 85 GLU A CA 1
ATOM 687 C C . GLU A 1 85 ? 15.250 -2.762 7.216 1.00 82.81 85 GLU A C 1
ATOM 689 O O . GLU A 1 85 ? 16.368 -3.242 7.372 1.00 82.81 85 GLU A O 1
ATOM 694 N N . SER A 1 86 ? 14.151 -3.511 7.232 1.00 83.56 86 SER A N 1
ATOM 695 C CA . SER A 1 86 ? 14.154 -4.933 7.554 1.00 83.56 86 SER A CA 1
ATOM 696 C C . SER A 1 86 ? 14.449 -5.842 6.361 1.00 83.56 86 SER A C 1
ATOM 698 O O . SER A 1 86 ? 14.676 -7.036 6.562 1.00 83.56 86 SER A O 1
ATOM 700 N N . ASN A 1 87 ? 14.428 -5.321 5.125 1.00 84.06 87 ASN A N 1
ATOM 701 C CA . ASN A 1 87 ? 14.589 -6.097 3.886 1.00 84.06 87 ASN A CA 1
ATOM 702 C C . ASN A 1 87 ? 13.542 -7.229 3.733 1.00 84.06 87 ASN A C 1
ATOM 704 O O . ASN A 1 87 ? 13.727 -8.160 2.946 1.00 84.06 87 ASN A O 1
ATOM 708 N N . LYS A 1 88 ? 12.437 -7.157 4.488 1.00 85.88 88 LYS A N 1
ATOM 709 C CA . LYS A 1 88 ? 11.329 -8.119 4.471 1.00 85.88 88 LYS A CA 1
ATOM 710 C C . LYS A 1 88 ? 10.208 -7.635 3.562 1.00 85.88 88 LYS A C 1
ATOM 712 O O . LYS A 1 88 ? 10.017 -6.438 3.357 1.00 85.88 88 LYS A O 1
ATOM 717 N N . HIS A 1 89 ? 9.435 -8.580 3.044 1.00 84.75 89 HIS A N 1
ATOM 718 C CA . HIS A 1 89 ? 8.186 -8.276 2.359 1.00 84.75 89 HIS A CA 1
ATOM 719 C C . HIS A 1 89 ? 7.079 -8.087 3.397 1.00 84.75 89 HIS A C 1
ATOM 721 O O . HIS A 1 89 ? 6.809 -8.986 4.193 1.00 84.75 89 HIS A O 1
ATOM 727 N N . LEU A 1 90 ? 6.452 -6.914 3.389 1.00 84.75 90 LEU A N 1
ATOM 728 C CA . LEU A 1 90 ? 5.310 -6.581 4.229 1.00 84.75 90 LEU A CA 1
ATOM 729 C C . LEU A 1 90 ? 4.041 -6.596 3.383 1.00 84.75 90 LEU A C 1
ATOM 731 O O . LEU A 1 90 ? 3.978 -5.955 2.333 1.00 84.75 90 LEU A O 1
ATOM 735 N N . CYS A 1 91 ? 3.039 -7.337 3.851 1.00 85.50 91 CYS A N 1
ATOM 736 C CA . CYS A 1 91 ? 1.707 -7.363 3.264 1.00 85.50 91 CYS A CA 1
ATOM 737 C C . CYS A 1 91 ? 0.840 -6.309 3.958 1.00 85.50 91 CYS A C 1
ATOM 739 O O . CYS A 1 91 ? 0.574 -6.405 5.158 1.00 85.50 91 CYS A O 1
ATOM 741 N N . TYR A 1 92 ? 0.425 -5.299 3.203 1.00 84.38 92 TYR A N 1
ATOM 742 C CA . TYR A 1 92 ? -0.510 -4.278 3.644 1.00 84.38 92 TYR A CA 1
ATOM 743 C C . TYR A 1 92 ? -1.909 -4.678 3.193 1.00 84.38 92 TYR A C 1
ATOM 745 O O . TYR A 1 92 ? -2.125 -4.922 2.008 1.00 84.38 92 TYR A O 1
ATOM 753 N N . VAL A 1 93 ? -2.837 -4.757 4.145 1.00 82.06 93 VAL A N 1
ATOM 754 C CA . VAL A 1 93 ? -4.226 -5.180 3.938 1.00 82.06 93 VAL A CA 1
ATOM 755 C C . VAL A 1 93 ? -5.146 -4.069 4.414 1.00 82.06 93 VAL A C 1
ATOM 757 O O . VAL A 1 93 ? -4.969 -3.553 5.519 1.00 82.06 93 VAL A O 1
ATOM 760 N N . PHE A 1 94 ? -6.117 -3.720 3.582 1.00 81.56 94 PHE A N 1
ATOM 761 C CA . PHE A 1 94 ? -7.005 -2.584 3.759 1.00 81.56 94 PHE A CA 1
ATOM 762 C C . PHE A 1 94 ? -8.453 -3.018 3.532 1.00 81.56 94 PHE A C 1
ATOM 764 O O . PHE A 1 94 ? -8.743 -3.582 2.484 1.00 81.56 94 PHE A O 1
ATOM 771 N N . ASP A 1 95 ? -9.355 -2.720 4.471 1.00 80.06 95 ASP A N 1
ATOM 772 C CA . ASP A 1 95 ? -10.809 -2.953 4.338 1.00 80.06 95 ASP A CA 1
ATOM 773 C C . ASP A 1 95 ? -11.617 -1.675 4.049 1.00 80.06 95 ASP A C 1
ATOM 775 O O . ASP A 1 95 ? -11.668 -0.779 4.894 1.00 80.06 95 ASP A O 1
ATOM 779 N N . SER A 1 96 ? -12.182 -1.559 2.842 1.00 75.06 96 SER A N 1
ATOM 780 C CA . SER A 1 96 ? -12.884 -0.375 2.343 1.00 75.06 96 SER A CA 1
ATOM 781 C C . SER A 1 96 ? -14.399 -0.461 2.464 1.00 75.06 96 SER A C 1
ATOM 783 O O . SER A 1 96 ? -15.035 -1.417 2.044 1.00 75.06 96 SER A O 1
ATOM 785 N N . GLU A 1 97 ? -15.022 0.632 2.907 1.00 67.56 97 GLU A N 1
ATOM 786 C CA . GLU A 1 97 ? -16.486 0.760 2.922 1.00 67.56 97 GLU A CA 1
ATOM 787 C C . GLU A 1 97 ? -17.112 0.755 1.502 1.00 67.56 97 GLU A C 1
ATOM 789 O O . GLU A 1 97 ? -18.324 0.593 1.365 1.00 67.56 97 GLU A O 1
ATOM 794 N N . LYS A 1 98 ? -16.313 0.913 0.434 1.00 64.38 98 LYS A N 1
ATOM 795 C CA . LYS A 1 98 ? -16.755 0.845 -0.971 1.00 64.38 98 LYS A CA 1
ATOM 796 C C . LYS A 1 98 ? -16.074 -0.319 -1.691 1.00 64.38 98 LYS A C 1
ATOM 798 O O . LYS A 1 98 ? -14.912 -0.606 -1.429 1.00 64.38 98 LYS A O 1
ATOM 803 N N . CYS A 1 99 ? -16.778 -0.950 -2.636 1.00 54.47 99 CYS A N 1
ATOM 804 C CA . CYS A 1 99 ? -16.196 -2.004 -3.470 1.00 54.47 99 CYS A CA 1
ATOM 805 C C . CYS A 1 99 ? -14.949 -1.487 -4.201 1.00 54.47 99 CYS A C 1
ATOM 807 O O . CYS A 1 99 ? -15.009 -0.481 -4.913 1.00 54.47 99 CYS A O 1
ATOM 809 N N . VAL A 1 100 ? -13.845 -2.203 -4.037 1.00 58.75 100 VAL A N 1
ATOM 810 C CA . VAL A 1 100 ? -12.596 -2.033 -4.765 1.00 58.75 100 VAL A CA 1
ATOM 811 C C . VAL A 1 100 ? -12.615 -3.005 -5.943 1.00 58.75 100 VAL A C 1
ATOM 813 O O . VAL A 1 100 ? -12.979 -4.168 -5.799 1.00 58.75 100 VAL A O 1
ATOM 816 N N . SER A 1 101 ? -12.251 -2.523 -7.126 1.00 54.94 101 SER A N 1
ATOM 817 C CA . SER A 1 101 ? -12.019 -3.362 -8.303 1.00 54.94 101 SER A CA 1
ATOM 818 C C . SER A 1 101 ? -10.740 -2.887 -8.969 1.00 54.94 101 SER A C 1
ATOM 820 O O . SER A 1 101 ? -10.656 -1.717 -9.359 1.00 54.94 101 SER A O 1
ATOM 822 N N . ILE A 1 102 ? -9.750 -3.769 -9.080 1.00 55.12 102 ILE A N 1
ATOM 823 C CA . ILE A 1 102 ? -8.553 -3.497 -9.872 1.00 55.12 102 ILE A CA 1
ATOM 824 C C . ILE A 1 102 ? -8.908 -3.858 -11.322 1.00 55.12 102 ILE A C 1
ATOM 8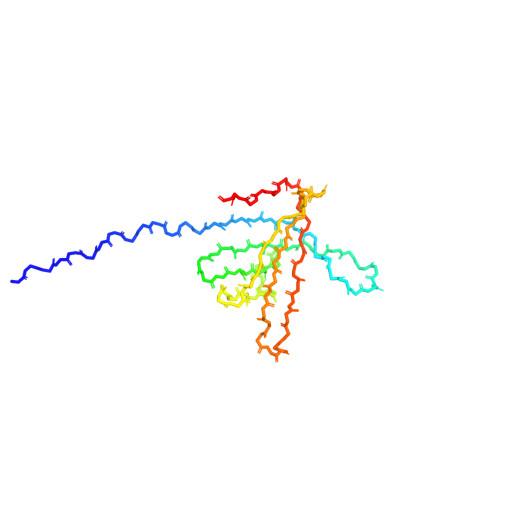26 O O . ILE A 1 102 ? -9.330 -4.986 -11.560 1.00 55.12 102 ILE A O 1
ATOM 830 N N . PRO A 1 103 ? -8.842 -2.914 -12.276 1.00 57.47 103 PRO A N 1
ATOM 831 C CA . PRO A 1 103 ? -9.071 -3.243 -13.678 1.00 57.47 103 PRO A CA 1
ATOM 832 C C . PRO A 1 103 ? -7.961 -4.179 -14.178 1.00 57.47 103 PRO A C 1
ATOM 834 O O . PRO A 1 103 ? -6.791 -3.926 -13.878 1.00 57.47 103 PRO A O 1
ATOM 837 N N . ASP A 1 104 ? -8.349 -5.228 -14.910 1.00 51.78 104 ASP A N 1
ATOM 838 C CA . ASP A 1 104 ? -7.432 -6.128 -15.631 1.00 51.78 104 ASP A CA 1
ATOM 839 C C . ASP A 1 104 ? -6.559 -5.376 -16.656 1.00 51.78 104 ASP A C 1
ATOM 841 O O . ASP A 1 104 ? -7.065 -4.422 -17.302 1.00 51.78 104 ASP A O 1
#

Radius of gyration: 16.77 Å; chains: 1; bounding box: 35×40×54 Å

Secondary structure (DSSP, 8-state):
----PPPP------B----EEEE----SS-PPPPEEEEEEETTEEEEE-TTT--EEEEEEGGGEEEEEE-SS-TTEEEEEEE-TTT--EEEEEEEESS------

Foldseek 3Di:
DDDDDPPPPDPQPFPQPQFQWFWDDPDPDPDGGATWGWGQGPQFIFTARPPPRHTPDTAGPVQWDDWDADPVQQQKIWIWGQDPPPRDIDITITGGPDGHDDDD

Sequence (104 aa):
MSAKRPPPRRPRTMINITLVIGWHIKKSEGQKTPKVELQISIYGVKILEPKTKEILHNCQLHRISFCADDKTDKRIFTFICKDSESNKHLCYVFDSEKCVSIPD

InterPro domains:
  IPR006020 PTB/PI domain [PF00640] (28-98)
  IPR006020 PTB/PI domain [PS01179] (35-98)
  IPR011993 PH-like domain superfamily [G3DSA:2.30.29.30] (12-102)
  IPR051133 Adapter and Engulfment Domain-Containing Protein [PTHR11232] (26-99)

Organism: NCBI:txid247094